Protein AF-A0A841RAR0-F1 (afdb_monomer_lite)

Radius of gyration: 19.15 Å; chains: 1; bounding box: 49×30×56 Å

Secondary structure (DSSP, 8-state):
-----HHHHHHHHHHHHHHHHHHHHHHHHHHHH--SS-HHHHHHHHHHHHHHHHHHHHHTTS-HHHHHHHHHHHHHHHHHHHHHHH-PPPPHHHHHHHHHHHHHHHHHHHHHHHHHHHHHHHT--

Structure (mmCIF, N/CA/C/O backbone):
data_AF-A0A841RAR0-F1
#
_entry.id   AF-A0A841RAR0-F1
#
loop_
_atom_site.group_PDB
_atom_site.id
_atom_site.type_symbol
_atom_site.label_atom_id
_atom_site.label_alt_id
_atom_site.label_comp_id
_atom_site.label_asym_id
_atom_site.label_entity_id
_atom_site.label_seq_id
_atom_site.pdbx_PDB_ins_code
_atom_site.Cartn_x
_atom_site.Cartn_y
_atom_site.Cartn_z
_atom_site.occupancy
_atom_site.B_iso_or_equiv
_atom_site.auth_seq_id
_atom_site.auth_comp_id
_atom_site.auth_asym_id
_atom_site.auth_atom_id
_atom_site.pdbx_PDB_model_num
ATOM 1 N N . MET A 1 1 ? -33.061 10.421 -1.669 1.00 48.50 1 MET A N 1
ATOM 2 C CA . MET A 1 1 ? -33.332 9.063 -1.152 1.00 48.50 1 MET A CA 1
ATOM 3 C C . MET A 1 1 ? -33.092 8.132 -2.333 1.00 48.50 1 MET A C 1
ATOM 5 O O . MET A 1 1 ? -33.765 8.300 -3.327 1.00 48.50 1 MET A O 1
ATOM 9 N N . GLU A 1 2 ? -31.960 7.438 -2.455 1.00 42.69 2 GLU A N 1
ATOM 10 C CA . GLU A 1 2 ? -31.825 6.055 -1.988 1.00 42.69 2 GLU A CA 1
ATOM 11 C C . GLU A 1 2 ? -30.359 5.576 -2.125 1.00 42.69 2 GLU A C 1
ATOM 13 O O . GLU A 1 2 ? -29.627 5.967 -3.034 1.00 42.69 2 GLU A O 1
ATOM 18 N N . LYS A 1 3 ? -29.945 4.705 -1.197 1.00 43.62 3 LYS A N 1
ATOM 19 C CA . LYS A 1 3 ? -28.705 3.908 -1.185 1.00 43.62 3 LYS A CA 1
ATOM 20 C C . LYS A 1 3 ? -27.374 4.614 -0.899 1.00 43.62 3 LYS A C 1
ATOM 22 O O . LYS A 1 3 ? -26.367 4.390 -1.566 1.00 43.62 3 LYS A O 1
ATOM 27 N N . SER A 1 4 ? -27.272 5.279 0.254 1.00 51.97 4 SER A N 1
ATOM 28 C CA . SER A 1 4 ? -26.034 5.218 1.060 1.00 51.97 4 SER A CA 1
ATOM 29 C C . SER A 1 4 ? -25.836 3.842 1.707 1.00 51.97 4 SER A C 1
ATOM 31 O O . SER A 1 4 ? -25.617 3.734 2.908 1.00 51.97 4 SER A O 1
ATOM 33 N N . GLY A 1 5 ? -25.956 2.777 0.912 1.00 59.31 5 GLY A N 1
ATOM 34 C CA . GLY A 1 5 ? -25.763 1.413 1.383 1.00 59.31 5 GLY A CA 1
ATOM 35 C C . GLY A 1 5 ? -24.277 1.034 1.417 1.00 59.31 5 GLY A C 1
ATOM 36 O O . GLY A 1 5 ? -23.515 1.524 0.574 1.00 59.31 5 GLY A O 1
ATOM 37 N N . PRO A 1 6 ? -23.872 0.112 2.313 1.00 64.06 6 PRO A N 1
ATOM 38 C CA . PRO A 1 6 ? -22.514 -0.447 2.354 1.00 64.06 6 PRO A CA 1
ATOM 39 C C . PRO A 1 6 ? -22.063 -0.995 0.988 1.00 64.06 6 PRO A C 1
ATOM 41 O O . PRO A 1 6 ? -20.889 -0.896 0.639 1.00 64.06 6 PRO A O 1
ATOM 44 N N . ALA A 1 7 ? -23.010 -1.449 0.158 1.00 66.56 7 ALA A N 1
ATOM 45 C CA . ALA A 1 7 ? -22.782 -1.905 -1.212 1.00 66.56 7 ALA A CA 1
ATOM 46 C C . ALA A 1 7 ? -22.064 -0.877 -2.106 1.00 66.56 7 ALA A C 1
ATOM 48 O O . ALA A 1 7 ? -21.199 -1.251 -2.889 1.00 66.56 7 ALA A O 1
ATOM 49 N N . ARG A 1 8 ? -22.358 0.424 -1.980 1.00 67.88 8 ARG A N 1
ATOM 50 C CA . ARG A 1 8 ? -21.710 1.456 -2.810 1.00 67.88 8 ARG A CA 1
ATOM 51 C C . ARG A 1 8 ? -20.239 1.647 -2.447 1.00 67.88 8 ARG A C 1
ATOM 53 O O . ARG A 1 8 ? -19.421 1.879 -3.330 1.00 67.88 8 ARG A O 1
ATOM 60 N N . ASN A 1 9 ? -19.906 1.536 -1.164 1.00 70.81 9 ASN A N 1
ATOM 61 C CA . ASN A 1 9 ? -18.523 1.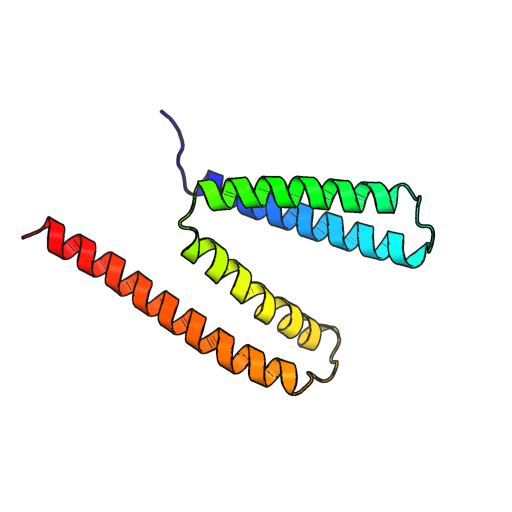634 -0.703 1.00 70.81 9 ASN A CA 1
ATOM 62 C C . ASN A 1 9 ? -17.734 0.394 -1.137 1.00 70.81 9 ASN A C 1
ATOM 64 O O . ASN A 1 9 ? -16.621 0.533 -1.631 1.00 70.81 9 ASN A O 1
ATOM 68 N N . ILE A 1 10 ? -18.346 -0.793 -1.050 1.00 76.31 10 ILE A N 1
ATOM 69 C CA . ILE A 1 10 ? -17.760 -2.041 -1.556 1.00 76.31 10 ILE A CA 1
ATOM 70 C C . ILE A 1 10 ? -17.478 -1.928 -3.059 1.00 76.31 10 ILE A C 1
ATOM 72 O O . ILE A 1 10 ? -16.367 -2.224 -3.475 1.00 76.31 10 ILE A O 1
ATOM 76 N N . ILE A 1 11 ? -18.416 -1.403 -3.858 1.00 82.00 11 ILE A N 1
ATOM 77 C CA . ILE A 1 11 ? -18.209 -1.184 -5.300 1.00 82.00 11 ILE A CA 1
ATOM 78 C C . ILE A 1 11 ? -17.029 -0.238 -5.565 1.00 82.00 11 ILE A C 1
ATOM 80 O O . ILE A 1 11 ? -16.210 -0.527 -6.432 1.00 82.00 11 ILE A O 1
ATOM 84 N N . LEU A 1 12 ? -16.901 0.866 -4.817 1.00 78.19 12 LEU A N 1
ATOM 85 C CA . LEU A 1 12 ? -15.774 1.798 -4.972 1.00 78.19 12 LEU A CA 1
ATOM 86 C C . LEU A 1 12 ? -14.429 1.138 -4.639 1.00 78.19 12 LEU A C 1
ATOM 88 O O . LEU A 1 12 ? -13.459 1.344 -5.367 1.00 78.19 12 LEU A O 1
ATOM 92 N N . PHE A 1 13 ? -14.373 0.314 -3.588 1.00 78.56 13 PHE A N 1
ATOM 93 C CA . PHE A 1 13 ? -13.173 -0.454 -3.249 1.00 78.56 13 PHE A CA 1
ATOM 94 C C . PHE A 1 13 ? -12.864 -1.535 -4.289 1.00 78.56 13 PHE A C 1
ATOM 96 O O . PHE A 1 13 ? -11.715 -1.649 -4.709 1.00 78.56 13 PHE A O 1
ATOM 103 N N . SER A 1 14 ? -13.863 -2.287 -4.756 1.00 81.06 14 SER A N 1
ATOM 104 C CA . SER A 1 14 ? -13.693 -3.277 -5.826 1.00 81.06 14 SER A CA 1
ATOM 105 C C . SER A 1 14 ? -13.182 -2.629 -7.109 1.00 81.06 14 SER A C 1
ATOM 107 O O . SER A 1 14 ? -12.251 -3.142 -7.722 1.00 81.06 14 SER A O 1
ATOM 109 N N . LEU A 1 15 ? -13.729 -1.470 -7.484 1.00 82.31 15 LEU A N 1
ATOM 110 C CA . LEU A 1 15 ? -13.287 -0.723 -8.656 1.00 82.31 15 LEU A CA 1
ATOM 111 C C . LEU A 1 15 ? -11.852 -0.204 -8.477 1.00 82.31 15 LEU A C 1
ATOM 113 O O . LEU A 1 15 ? -11.033 -0.344 -9.381 1.00 82.31 15 LEU A O 1
ATOM 117 N N . TYR A 1 16 ? -11.513 0.321 -7.295 1.00 82.75 16 TYR A N 1
ATOM 118 C CA . TYR A 1 16 ? -10.146 0.724 -6.952 1.00 82.75 16 TYR A CA 1
ATOM 119 C C . TYR A 1 16 ? -9.146 -0.438 -7.073 1.00 82.75 16 TYR A C 1
ATOM 121 O O . TYR A 1 16 ? -8.079 -0.265 -7.665 1.00 82.75 16 TYR A O 1
ATOM 129 N N . PHE A 1 17 ? -9.493 -1.624 -6.561 1.00 82.06 17 PHE A N 1
ATOM 130 C CA . PHE A 1 17 ? -8.665 -2.825 -6.695 1.00 82.06 17 PHE A CA 1
ATOM 131 C C . PHE A 1 17 ? -8.551 -3.284 -8.151 1.00 82.06 17 PHE A C 1
ATOM 133 O O . PHE A 1 17 ? -7.461 -3.650 -8.582 1.00 82.06 17 PHE A O 1
ATOM 140 N N . LEU A 1 18 ? -9.629 -3.208 -8.932 1.00 84.44 18 LEU A N 1
ATOM 141 C CA . LEU A 1 18 ? -9.611 -3.569 -10.349 1.00 84.44 18 LEU A CA 1
ATOM 142 C C . LEU A 1 18 ? -8.646 -2.671 -11.134 1.00 84.44 18 LEU A C 1
ATOM 144 O O . LEU A 1 18 ? -7.795 -3.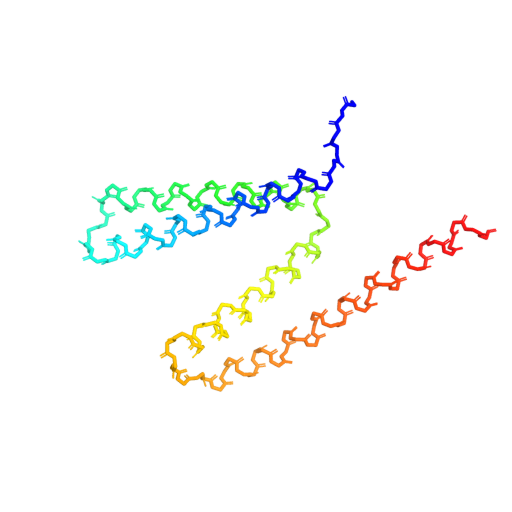178 -11.861 1.00 84.44 18 LEU A O 1
ATOM 148 N N . PHE A 1 19 ? -8.701 -1.352 -10.924 1.00 84.12 19 PHE A N 1
ATOM 149 C CA . PHE A 1 19 ? -7.757 -0.418 -11.548 1.00 84.12 19 PHE A CA 1
ATOM 150 C C . PHE A 1 19 ? -6.318 -0.604 -11.058 1.00 84.12 19 PHE A C 1
ATOM 152 O O . PHE A 1 19 ? -5.383 -0.427 -11.837 1.00 84.12 19 PHE A O 1
ATOM 159 N N . LEU A 1 20 ? -6.122 -0.982 -9.791 1.00 81.38 20 LEU A N 1
ATOM 160 C CA . LEU A 1 20 ? -4.802 -1.319 -9.262 1.00 81.38 20 LEU A CA 1
ATOM 161 C C . LEU A 1 20 ? -4.197 -2.521 -10.000 1.00 81.38 20 LEU A C 1
ATOM 163 O O . LEU A 1 20 ? -3.062 -2.439 -10.462 1.00 81.38 20 LEU A O 1
ATOM 167 N N . TRP A 1 21 ? -4.956 -3.606 -10.151 1.00 81.19 21 TRP A N 1
ATOM 168 C CA . TRP A 1 21 ? -4.504 -4.817 -10.840 1.00 81.19 21 TRP A CA 1
ATOM 169 C C . TRP A 1 21 ? -4.313 -4.602 -12.344 1.00 81.19 21 TRP A C 1
ATOM 171 O O . TRP A 1 21 ? -3.281 -4.994 -12.886 1.00 81.19 21 TRP A O 1
ATOM 181 N N . ALA A 1 22 ? -5.251 -3.922 -13.009 1.00 81.19 22 ALA A N 1
ATOM 182 C CA . ALA A 1 22 ? -5.130 -3.570 -14.425 1.00 81.19 22 ALA A CA 1
ATOM 183 C C . ALA A 1 22 ? -3.892 -2.696 -14.693 1.00 81.19 22 ALA A C 1
ATOM 185 O O . ALA A 1 22 ? -3.167 -2.919 -15.666 1.00 81.19 22 ALA A O 1
ATOM 186 N N . GLY A 1 23 ? -3.613 -1.750 -13.790 1.00 82.69 23 GLY A N 1
ATOM 187 C CA . GLY A 1 23 ? -2.401 -0.941 -13.815 1.00 82.69 23 GLY A CA 1
ATOM 188 C C . GLY A 1 23 ? -1.141 -1.796 -13.699 1.00 82.69 23 GLY A C 1
ATOM 189 O O . GLY A 1 23 ? -0.275 -1.689 -14.555 1.00 82.69 23 GLY A O 1
ATOM 190 N N . GLN A 1 24 ? -1.051 -2.687 -12.704 1.00 80.44 24 GLN A N 1
ATOM 191 C CA . GLN A 1 24 ? 0.121 -3.553 -12.490 1.00 80.44 24 GLN A CA 1
ATOM 192 C C . GLN A 1 24 ? 0.388 -4.517 -13.657 1.00 80.44 24 GLN A C 1
ATOM 194 O O . GLN A 1 24 ? 1.536 -4.673 -14.073 1.00 80.44 24 GLN A O 1
ATOM 199 N N . LEU A 1 25 ? -0.659 -5.115 -14.235 1.00 79.31 25 LEU A N 1
ATOM 200 C CA . LEU A 1 25 ? -0.535 -5.961 -15.429 1.00 79.31 25 LEU A CA 1
ATOM 201 C C . LEU A 1 25 ? -0.012 -5.165 -16.630 1.00 79.31 25 LEU A C 1
ATOM 203 O O . LEU A 1 25 ? 0.879 -5.628 -17.344 1.00 79.31 25 LEU A O 1
ATOM 207 N N . SER A 1 26 ? -0.521 -3.945 -16.817 1.00 76.12 26 SER A N 1
ATOM 208 C CA . SER A 1 26 ? -0.066 -3.052 -17.886 1.00 76.12 26 SER A CA 1
ATOM 209 C C . SER A 1 26 ? 1.377 -2.589 -17.664 1.00 76.12 26 SER A C 1
ATOM 211 O O . SER A 1 26 ? 2.155 -2.563 -18.614 1.00 76.12 26 SER A O 1
ATOM 213 N N . SER A 1 27 ? 1.769 -2.303 -16.416 1.00 72.81 27 SER A N 1
ATOM 214 C CA . SER A 1 27 ? 3.150 -1.976 -16.033 1.00 72.81 27 SER A CA 1
ATOM 215 C C . SER A 1 27 ? 4.118 -3.110 -16.350 1.00 72.81 27 SER A C 1
ATOM 217 O O . SER A 1 27 ? 5.186 -2.859 -16.903 1.00 72.81 27 SER A O 1
ATOM 219 N N . GLY A 1 28 ? 3.748 -4.355 -16.028 1.00 75.50 28 GLY A N 1
ATOM 220 C CA . GLY A 1 28 ? 4.576 -5.528 -16.307 1.00 75.50 28 GLY A CA 1
ATOM 221 C C . GLY A 1 28 ? 4.845 -5.699 -17.803 1.00 75.50 28 GLY A C 1
ATOM 222 O O . GLY A 1 28 ? 5.981 -5.937 -18.205 1.00 75.50 28 GLY A O 1
ATOM 223 N N . GLN A 1 29 ? 3.829 -5.491 -18.648 1.00 72.81 29 GLN A N 1
ATOM 224 C CA . GLN A 1 29 ? 4.000 -5.555 -20.104 1.00 72.81 29 GLN A CA 1
ATOM 225 C C . GLN A 1 29 ? 4.737 -4.344 -20.691 1.00 72.81 29 GLN A C 1
ATOM 227 O O . GLN A 1 29 ? 5.503 -4.500 -21.644 1.00 72.81 29 GLN A O 1
ATOM 232 N N . ALA A 1 30 ? 4.541 -3.147 -20.131 1.00 74.12 30 ALA A N 1
ATOM 233 C CA . ALA A 1 30 ? 5.266 -1.947 -20.540 1.00 74.12 30 ALA A CA 1
ATOM 234 C C . ALA A 1 30 ? 6.769 -2.056 -20.224 1.00 74.12 30 ALA A C 1
ATOM 236 O O . ALA A 1 30 ? 7.594 -1.734 -21.079 1.00 74.12 30 ALA A O 1
ATOM 237 N N . ALA A 1 31 ? 7.127 -2.583 -19.046 1.00 72.81 31 ALA A N 1
ATOM 238 C CA . ALA A 1 31 ? 8.514 -2.787 -18.627 1.00 72.81 31 ALA A CA 1
ATOM 239 C C . ALA A 1 31 ? 9.269 -3.760 -19.548 1.00 72.81 31 ALA A C 1
ATOM 241 O O . ALA A 1 31 ? 10.404 -3.486 -19.928 1.00 72.81 31 ALA A O 1
ATOM 242 N N . LEU A 1 32 ? 8.619 -4.848 -19.978 1.00 72.56 32 LEU A N 1
ATOM 243 C CA . LEU A 1 32 ? 9.210 -5.818 -20.910 1.00 72.56 32 LEU A CA 1
ATOM 244 C C . LEU A 1 32 ? 9.488 -5.234 -22.301 1.00 72.56 32 LEU A C 1
ATOM 246 O O . LEU A 1 32 ? 10.357 -5.732 -23.011 1.00 72.56 32 LEU A O 1
ATOM 250 N N . ARG A 1 33 ? 8.746 -4.199 -22.713 1.00 68.69 33 ARG A N 1
ATOM 251 C CA . ARG A 1 33 ? 8.880 -3.600 -24.047 1.00 68.69 33 ARG A CA 1
ATOM 252 C C . ARG A 1 33 ? 9.848 -2.421 -24.099 1.00 68.69 33 ARG A C 1
ATOM 254 O O . ARG A 1 33 ? 10.181 -2.013 -25.201 1.00 68.69 33 ARG A O 1
ATOM 261 N N . GLY A 1 34 ? 10.301 -1.878 -22.965 1.00 66.62 34 GLY A N 1
ATOM 262 C CA . GLY A 1 34 ? 11.395 -0.892 -22.889 1.00 66.62 34 GLY A CA 1
ATOM 263 C C . GLY A 1 34 ? 11.186 0.443 -23.627 1.00 66.62 34 GLY A C 1
ATOM 264 O O . GLY A 1 34 ? 12.094 1.269 -23.653 1.00 66.62 34 GLY A O 1
ATOM 265 N N . VAL A 1 35 ? 10.014 0.684 -24.224 1.00 71.06 35 VAL A N 1
ATOM 266 C CA . VAL A 1 35 ? 9.713 1.897 -24.998 1.00 71.06 35 VAL A CA 1
A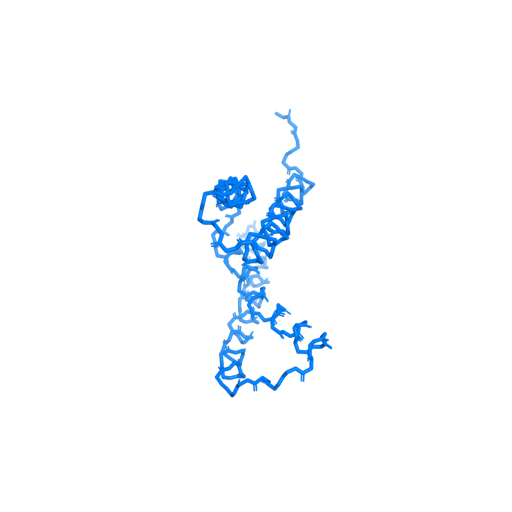TOM 267 C C . VAL A 1 35 ? 8.841 2.840 -24.171 1.00 71.06 35 VAL A C 1
ATOM 269 O O . VAL A 1 35 ? 7.724 2.493 -23.787 1.00 71.06 35 VAL A O 1
ATOM 272 N N . PHE A 1 36 ? 9.337 4.058 -23.937 1.00 61.88 36 PHE A N 1
ATOM 273 C CA . PHE A 1 36 ? 8.656 5.094 -23.149 1.00 61.88 36 PHE A CA 1
ATOM 274 C C . PHE A 1 36 ? 7.291 5.514 -23.730 1.00 61.88 36 PHE A C 1
ATOM 276 O O . PHE A 1 36 ? 6.368 5.807 -22.975 1.00 61.88 36 PHE A O 1
ATOM 283 N N . LEU A 1 37 ? 7.131 5.486 -25.058 1.00 65.25 37 LEU A N 1
ATOM 284 C CA . LEU A 1 37 ? 5.898 5.836 -25.778 1.00 65.25 37 LEU A CA 1
ATOM 285 C C . LEU A 1 37 ? 5.257 4.591 -26.405 1.00 65.25 37 LEU A C 1
ATOM 287 O O . LEU A 1 37 ? 5.286 4.393 -27.616 1.00 65.25 37 LEU A O 1
ATOM 291 N N . ASN A 1 38 ? 4.689 3.728 -25.566 1.00 73.56 38 ASN A N 1
ATOM 292 C CA . ASN A 1 38 ? 3.895 2.581 -26.002 1.00 73.56 38 ASN A CA 1
ATOM 293 C C . ASN A 1 38 ? 2.442 2.738 -25.530 1.00 73.56 38 ASN A C 1
ATOM 295 O O . ASN A 1 38 ? 2.182 3.324 -24.478 1.00 73.56 38 ASN A O 1
ATOM 299 N N . TYR A 1 39 ? 1.496 2.165 -26.276 1.00 79.19 39 TYR A N 1
ATOM 300 C CA . TYR A 1 39 ? 0.076 2.122 -25.916 1.00 79.19 39 TYR A CA 1
ATOM 301 C C . TYR A 1 39 ? -0.144 1.575 -24.493 1.00 79.19 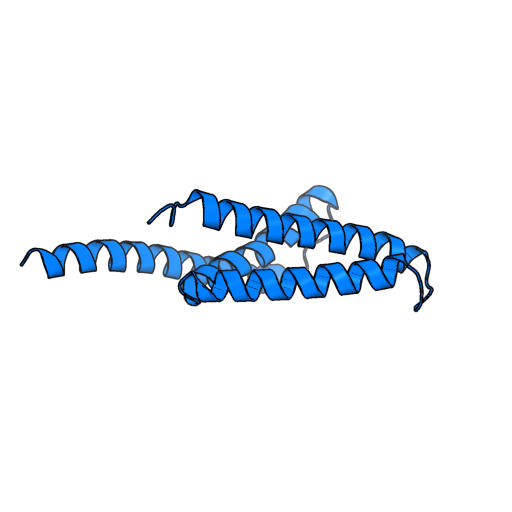39 TYR A C 1
ATOM 303 O O . TYR A 1 39 ? -0.956 2.096 -23.731 1.00 79.19 39 TYR A O 1
ATOM 311 N N . TRP A 1 40 ? 0.657 0.583 -24.094 1.00 73.69 40 TRP A N 1
ATOM 312 C CA . TRP A 1 40 ? 0.636 -0.004 -22.750 1.00 73.69 40 TRP A CA 1
ATOM 313 C C . TRP A 1 40 ? 1.082 0.964 -21.648 1.00 73.69 40 TRP A C 1
ATOM 315 O O . TRP A 1 40 ? 0.511 0.960 -20.558 1.00 73.69 40 TRP A O 1
ATOM 325 N N . THR A 1 41 ? 2.055 1.830 -21.934 1.00 77.94 41 THR A N 1
ATOM 326 C CA . THR A 1 41 ? 2.523 2.860 -20.998 1.00 77.94 41 THR A CA 1
ATOM 327 C C . THR A 1 41 ? 1.449 3.930 -20.801 1.00 77.94 41 THR A C 1
ATOM 329 O O . THR A 1 41 ? 1.159 4.319 -19.671 1.00 77.94 41 THR A O 1
ATOM 332 N N . ALA A 1 42 ? 0.782 4.346 -21.883 1.00 83.62 42 ALA A N 1
ATOM 333 C CA . ALA A 1 42 ? -0.350 5.269 -21.810 1.00 83.62 42 ALA A CA 1
ATOM 334 C C . ALA A 1 42 ? -1.516 4.684 -20.994 1.00 83.62 42 ALA A C 1
ATOM 336 O O . ALA A 1 42 ? -2.086 5.378 -20.151 1.00 83.62 42 ALA A O 1
ATOM 337 N N . LEU A 1 43 ? -1.830 3.397 -21.182 1.00 84.00 43 LEU A N 1
ATOM 338 C CA . LEU A 1 43 ? -2.869 2.705 -20.415 1.00 84.00 43 LEU A CA 1
ATOM 339 C C . LEU A 1 43 ? -2.536 2.646 -18.916 1.00 84.00 43 LEU A C 1
ATOM 341 O O . LEU A 1 43 ? -3.415 2.865 -18.085 1.00 84.00 43 LEU A O 1
ATOM 345 N N . MET A 1 44 ? -1.267 2.420 -18.563 1.00 83.56 44 MET A N 1
ATOM 346 C CA . MET A 1 44 ? -0.803 2.422 -17.173 1.00 83.56 44 MET A CA 1
ATOM 347 C C . MET A 1 44 ? -1.031 3.788 -16.508 1.00 83.56 44 MET A C 1
ATOM 349 O O . MET A 1 44 ? -1.647 3.853 -15.440 1.00 83.56 44 MET A O 1
ATOM 353 N N . TYR A 1 45 ? -0.637 4.883 -17.172 1.00 85.06 45 TYR A N 1
ATOM 354 C CA . TYR A 1 45 ? -0.897 6.242 -16.685 1.00 85.06 45 TYR A CA 1
ATOM 355 C C . TYR A 1 45 ? -2.394 6.551 -16.574 1.00 85.06 45 TYR A C 1
ATOM 357 O O . TYR A 1 45 ? -2.822 7.144 -15.583 1.00 85.06 45 TYR A O 1
ATOM 365 N N . LEU A 1 46 ? -3.201 6.107 -17.540 1.00 88.19 46 LEU A N 1
ATOM 366 C CA . LEU A 1 46 ? -4.652 6.283 -17.518 1.00 88.19 46 LEU A CA 1
ATOM 367 C C . LEU A 1 46 ? -5.282 5.559 -16.316 1.00 88.19 46 LEU A C 1
ATOM 369 O O . LEU A 1 46 ? -6.030 6.163 -15.544 1.00 88.19 46 LEU A O 1
ATOM 373 N N . CYS A 1 47 ? -4.945 4.283 -16.106 1.00 86.62 47 CYS A N 1
ATOM 374 C CA . CYS A 1 47 ? -5.400 3.514 -14.948 1.00 86.62 47 CYS A CA 1
ATOM 375 C C . CYS A 1 47 ? -4.954 4.160 -13.632 1.00 86.62 47 CYS A C 1
ATOM 377 O O . CYS A 1 47 ? -5.734 4.204 -12.682 1.00 86.62 47 CYS A O 1
ATOM 379 N N . LEU A 1 48 ? -3.730 4.692 -13.571 1.00 87.62 48 LEU A N 1
ATOM 380 C CA . LEU A 1 48 ? -3.205 5.369 -12.388 1.00 87.62 48 LEU A CA 1
ATOM 381 C C . LEU A 1 48 ? -3.974 6.661 -12.086 1.00 87.62 48 LEU A C 1
ATOM 383 O O . LEU A 1 48 ? -4.333 6.899 -10.930 1.00 87.62 48 LEU A O 1
ATOM 387 N N . PHE A 1 49 ? -4.296 7.442 -13.117 1.00 90.31 49 PHE A N 1
ATOM 388 C CA . PHE A 1 49 ? -5.112 8.646 -12.997 1.00 90.31 49 PHE A CA 1
ATOM 389 C C . PHE A 1 49 ? -6.517 8.329 -12.463 1.00 90.31 49 PHE A C 1
ATOM 391 O O . PHE A 1 49 ? -6.936 8.888 -11.446 1.00 90.31 49 PHE A O 1
ATOM 398 N N . PHE A 1 50 ? -7.220 7.366 -13.071 1.00 87.94 50 PHE A N 1
ATOM 399 C CA . PHE A 1 50 ? -8.551 6.952 -12.609 1.00 87.94 50 PHE A CA 1
ATOM 400 C C . PHE A 1 50 ? -8.525 6.358 -11.200 1.00 87.94 50 PHE A C 1
ATOM 402 O O . PHE A 1 50 ? -9.389 6.676 -10.381 1.00 87.94 50 PHE A O 1
ATOM 409 N N . ARG A 1 51 ? -7.510 5.550 -10.876 1.00 87.12 51 ARG A N 1
ATOM 410 C CA . ARG A 1 51 ? -7.314 5.005 -9.527 1.00 87.12 51 ARG A CA 1
ATOM 411 C C . ARG A 1 51 ? -7.159 6.114 -8.491 1.00 87.12 51 ARG A C 1
ATOM 413 O O . ARG A 1 51 ? -7.773 6.032 -7.428 1.00 87.12 51 ARG A O 1
ATOM 420 N N . GLY A 1 52 ? -6.373 7.146 -8.799 1.00 85.50 52 GLY A N 1
ATOM 421 C CA . GLY A 1 52 ? -6.208 8.320 -7.943 1.00 85.50 52 GLY A CA 1
ATOM 422 C C . GLY A 1 52 ? -7.525 9.069 -7.732 1.00 85.50 52 GLY A C 1
ATOM 423 O O . GLY A 1 52 ? -7.877 9.403 -6.602 1.00 85.50 52 GLY A O 1
ATOM 424 N N . PHE A 1 53 ? -8.306 9.248 -8.797 1.00 88.06 53 PHE A N 1
ATOM 425 C CA . PHE A 1 53 ? -9.612 9.901 -8.715 1.00 88.06 53 PHE A CA 1
ATOM 426 C C . PHE A 1 53 ? -10.601 9.116 -7.837 1.00 88.06 53 PHE A C 1
ATOM 428 O O . PHE A 1 53 ? -11.257 9.684 -6.963 1.00 88.06 53 PHE A O 1
ATOM 435 N N . ILE A 1 54 ? -10.658 7.790 -8.005 1.00 85.06 54 ILE A N 1
ATOM 436 C CA . ILE A 1 54 ? -11.472 6.897 -7.165 1.00 85.06 54 ILE A CA 1
ATOM 437 C C . ILE A 1 54 ? -11.009 6.956 -5.706 1.00 85.06 54 ILE A C 1
ATOM 43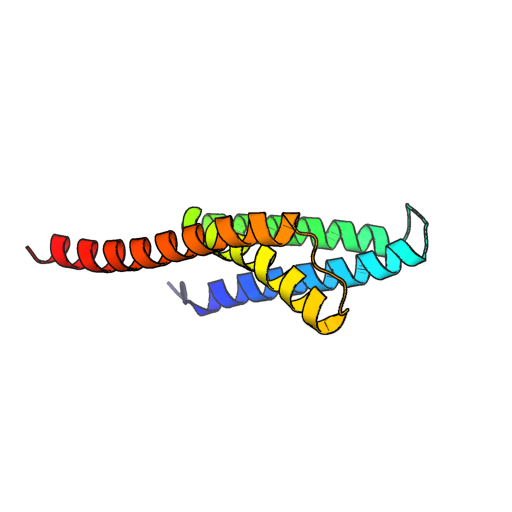9 O O . ILE A 1 54 ? -11.845 7.002 -4.805 1.00 85.06 54 ILE A O 1
ATOM 443 N N . TRP A 1 55 ? -9.698 7.008 -5.456 1.00 82.88 55 TRP A N 1
ATOM 444 C CA . TRP A 1 55 ? -9.154 7.139 -4.105 1.00 82.88 55 TRP A CA 1
ATOM 445 C C . TRP A 1 55 ? -9.620 8.428 -3.420 1.00 82.88 55 TRP A C 1
ATOM 447 O O . TRP A 1 55 ? -10.093 8.386 -2.287 1.00 82.88 55 TRP A O 1
ATOM 457 N N . ILE A 1 56 ? -9.598 9.560 -4.125 1.00 84.88 56 ILE A N 1
ATOM 458 C CA . ILE A 1 56 ? -10.116 10.837 -3.609 1.00 84.88 56 ILE A CA 1
ATOM 459 C C . ILE A 1 56 ? -11.616 10.731 -3.284 1.00 84.88 56 ILE A C 1
ATOM 461 O O . ILE A 1 56 ? -12.067 11.229 -2.252 1.00 84.88 56 ILE A O 1
ATOM 465 N N . LEU A 1 57 ? -12.403 10.039 -4.116 1.00 83.19 57 LEU A N 1
ATOM 466 C CA . LEU A 1 57 ? -13.825 9.793 -3.845 1.00 83.19 57 LEU A CA 1
ATOM 467 C C . LEU A 1 57 ? -14.056 8.906 -2.611 1.00 83.19 57 LEU A C 1
ATOM 469 O O . LEU A 1 57 ? -15.038 9.119 -1.896 1.00 83.19 57 LEU A O 1
ATOM 473 N N . ILE A 1 58 ? -13.170 7.938 -2.352 1.00 81.19 58 ILE A N 1
ATOM 474 C CA . ILE A 1 58 ? -13.183 7.111 -1.136 1.00 81.19 58 ILE A CA 1
ATOM 475 C C . ILE A 1 58 ? -12.879 7.983 0.089 1.00 81.19 58 ILE A C 1
ATOM 477 O O . ILE A 1 58 ? -13.652 7.966 1.048 1.00 81.19 58 ILE A O 1
ATOM 481 N N . LEU A 1 59 ? -11.824 8.805 0.028 1.00 81.12 59 LEU A N 1
ATOM 482 C CA . LEU A 1 59 ? -11.440 9.727 1.107 1.00 81.12 59 LEU A CA 1
ATOM 483 C C . LEU A 1 59 ? -12.528 10.762 1.421 1.00 81.12 59 LEU A C 1
ATOM 485 O O . LEU A 1 59 ? -12.681 11.174 2.562 1.00 81.12 59 LEU A O 1
ATOM 489 N N . LYS A 1 60 ? -13.326 11.161 0.426 1.00 79.81 60 LYS A N 1
ATOM 490 C CA . LYS A 1 60 ? -14.445 12.093 0.619 1.00 79.81 60 LYS A CA 1
ATOM 491 C C . LYS A 1 60 ? -15.661 11.449 1.307 1.00 79.81 60 LYS A C 1
ATOM 493 O O . LYS A 1 60 ? -16.565 12.163 1.735 1.00 79.81 60 LYS A O 1
ATOM 498 N N . LYS A 1 61 ? -15.737 10.113 1.370 1.00 72.88 61 LYS A N 1
ATOM 499 C CA . LYS A 1 61 ? -16.889 9.362 1.912 1.00 72.88 61 LYS A CA 1
ATOM 500 C C . LYS A 1 61 ? -16.605 8.637 3.227 1.00 72.88 61 LYS A C 1
ATOM 502 O O . LYS A 1 61 ? -17.553 8.359 3.955 1.00 72.88 61 LYS A O 1
ATOM 507 N N . MET A 1 62 ? -15.353 8.289 3.505 1.00 71.75 62 MET A N 1
ATOM 508 C CA . MET A 1 62 ? -14.930 7.656 4.755 1.00 71.75 62 MET A CA 1
ATOM 509 C C . MET A 1 62 ? -14.066 8.606 5.572 1.00 71.75 62 MET A C 1
ATOM 511 O O . MET A 1 62 ? -13.389 9.463 5.016 1.00 71.75 62 MET A O 1
ATOM 515 N N . ASP A 1 63 ? -14.066 8.410 6.890 1.00 73.25 63 ASP A N 1
ATOM 516 C CA . ASP A 1 63 ? -13.127 9.085 7.778 1.00 73.25 63 ASP A CA 1
ATOM 517 C C . ASP A 1 63 ? -11.697 8.806 7.300 1.00 73.25 63 ASP A C 1
ATOM 519 O O . ASP A 1 63 ? -11.315 7.645 7.086 1.00 73.25 63 ASP A O 1
ATOM 523 N N . LEU A 1 64 ? -10.940 9.881 7.085 1.00 74.19 64 LEU A N 1
ATOM 524 C CA . LEU A 1 64 ? -9.614 9.861 6.482 1.00 74.19 64 LEU A CA 1
ATOM 525 C C . LEU A 1 64 ? -8.725 8.829 7.191 1.00 74.19 64 LEU A C 1
ATOM 527 O O . LEU A 1 64 ? -8.032 8.038 6.552 1.00 74.19 64 LEU A O 1
ATOM 531 N N . ILE A 1 65 ? -8.844 8.764 8.519 1.00 73.00 65 ILE A N 1
ATOM 532 C CA . ILE A 1 65 ? -8.052 7.888 9.380 1.00 73.00 65 ILE A CA 1
ATOM 533 C C . ILE A 1 65 ? -8.329 6.402 9.083 1.00 73.00 65 ILE A C 1
ATOM 535 O O . ILE A 1 65 ? -7.390 5.615 8.965 1.00 73.00 65 ILE A O 1
ATOM 539 N N . LYS A 1 66 ? -9.595 6.009 8.870 1.00 73.88 66 LYS A N 1
ATOM 540 C CA . LYS A 1 66 ? -9.962 4.614 8.548 1.00 73.88 66 LYS A CA 1
ATOM 541 C C . LYS A 1 66 ? -9.435 4.182 7.185 1.00 73.88 66 LYS A C 1
ATOM 543 O O . LYS A 1 66 ? -8.945 3.064 7.034 1.00 73.88 66 LYS A O 1
ATOM 548 N N . ALA A 1 67 ? -9.532 5.063 6.190 1.00 77.75 67 ALA A N 1
ATOM 549 C CA . ALA A 1 67 ? -9.038 4.779 4.846 1.00 77.75 67 ALA A CA 1
ATOM 550 C C . ALA A 1 67 ? -7.510 4.600 4.835 1.00 77.75 67 ALA A C 1
ATOM 552 O O . ALA A 1 67 ? -7.001 3.667 4.208 1.00 77.75 67 ALA A O 1
ATOM 553 N N . TYR A 1 68 ? -6.781 5.440 5.577 1.00 76.62 68 TYR A N 1
ATOM 554 C CA . TYR A 1 68 ? -5.333 5.301 5.732 1.00 76.62 68 TYR A CA 1
ATOM 555 C C . TYR A 1 68 ? -4.942 4.021 6.475 1.00 76.62 68 TYR A C 1
ATOM 557 O O . TYR A 1 68 ? -4.031 3.331 6.021 1.00 76.62 68 TYR A O 1
ATOM 565 N N . ALA A 1 69 ? -5.653 3.648 7.546 1.00 79.12 69 ALA A N 1
ATOM 566 C CA . ALA A 1 69 ? -5.398 2.398 8.264 1.00 79.12 69 ALA A CA 1
ATOM 567 C C . ALA A 1 69 ? -5.524 1.169 7.346 1.00 79.12 69 ALA A C 1
ATOM 569 O O . ALA A 1 69 ? -4.660 0.292 7.361 1.00 79.12 69 ALA A O 1
ATOM 570 N N . LEU A 1 70 ? -6.548 1.133 6.487 1.00 77.94 70 LEU A N 1
ATOM 571 C CA . LEU A 1 70 ? -6.728 0.057 5.510 1.00 77.94 70 LEU A CA 1
ATOM 572 C C . LEU A 1 70 ? -5.606 0.033 4.455 1.00 77.94 70 LEU A C 1
ATOM 574 O O . LEU A 1 70 ? -5.130 -1.039 4.085 1.00 77.94 70 LEU A O 1
ATOM 578 N N . SER A 1 71 ? -5.143 1.200 3.996 1.00 79.44 71 SER A N 1
ATOM 579 C CA . SER A 1 71 ? -3.989 1.284 3.089 1.00 79.44 71 SER A CA 1
ATOM 580 C C . SER A 1 71 ? -2.695 0.789 3.741 1.00 79.44 71 SER A C 1
ATOM 582 O O . SER A 1 71 ? -1.920 0.105 3.074 1.00 79.44 71 SER A O 1
ATOM 584 N N . SER A 1 72 ? -2.487 1.048 5.036 1.00 78.94 72 SER A N 1
ATOM 585 C CA . SER A 1 72 ? -1.329 0.546 5.791 1.00 78.94 72 SER A CA 1
ATOM 586 C C . SER A 1 72 ? -1.251 -0.984 5.817 1.00 78.94 72 SER A C 1
ATOM 588 O O . SER A 1 72 ? -0.165 -1.549 5.709 1.00 78.94 72 SER A O 1
ATOM 590 N N . VAL A 1 73 ? -2.399 -1.669 5.883 1.00 78.50 73 VAL A N 1
ATOM 591 C CA . VAL A 1 73 ? -2.476 -3.141 5.860 1.00 78.50 73 VAL A CA 1
ATOM 592 C C . VAL A 1 73 ? -1.915 -3.720 4.554 1.00 78.50 73 VAL A C 1
ATOM 594 O O . VAL A 1 73 ? -1.246 -4.753 4.580 1.00 78.50 73 VAL A O 1
ATOM 597 N N . ASN A 1 74 ? -2.119 -3.053 3.411 1.00 81.69 74 ASN A N 1
ATOM 598 C CA . ASN A 1 74 ? -1.593 -3.530 2.126 1.00 81.69 74 ASN A CA 1
ATOM 599 C C . ASN A 1 74 ? -0.061 -3.604 2.113 1.00 81.69 74 ASN A C 1
ATOM 601 O O . ASN A 1 74 ? 0.490 -4.525 1.514 1.00 81.69 74 ASN A O 1
ATOM 605 N N . PHE A 1 75 ? 0.626 -2.689 2.804 1.00 78.00 75 PHE A N 1
ATOM 606 C CA . PHE A 1 75 ? 2.088 -2.722 2.915 1.00 78.00 75 PHE A CA 1
ATOM 607 C C . PHE A 1 75 ? 2.608 -3.921 3.714 1.00 78.00 75 PHE A C 1
ATOM 609 O O . PHE A 1 75 ? 3.781 -4.248 3.581 1.00 78.00 75 PHE A O 1
ATOM 616 N N . LEU A 1 76 ? 1.763 -4.594 4.502 1.00 81.12 76 LEU A N 1
ATOM 617 C CA . LEU A 1 76 ? 2.092 -5.893 5.092 1.00 81.12 76 LEU A CA 1
ATOM 618 C C . LEU A 1 76 ? 1.666 -7.056 4.201 1.00 81.12 76 LEU A C 1
ATOM 620 O O . LEU A 1 76 ? 2.443 -7.979 3.981 1.00 81.12 76 LEU A O 1
ATOM 624 N N . ILE A 1 77 ? 0.428 -7.028 3.699 1.00 81.06 77 ILE A N 1
ATOM 625 C CA . ILE A 1 77 ? -0.141 -8.145 2.935 1.00 81.06 77 ILE A CA 1
ATOM 626 C C . ILE A 1 77 ? 0.673 -8.402 1.666 1.00 81.06 77 ILE A C 1
ATOM 628 O O . ILE A 1 77 ? 1.035 -9.544 1.407 1.00 81.06 77 ILE A O 1
ATOM 632 N N . VAL A 1 78 ? 0.985 -7.365 0.885 1.00 81.88 78 VAL A N 1
ATOM 633 C CA . VAL A 1 78 ? 1.666 -7.513 -0.412 1.00 81.88 78 VAL A CA 1
ATOM 634 C C . VAL A 1 78 ? 3.030 -8.208 -0.272 1.00 81.88 78 VAL A C 1
ATOM 636 O O . VAL A 1 78 ? 3.219 -9.248 -0.902 1.00 81.88 78 VAL A O 1
ATOM 639 N N . PRO A 1 79 ? 3.971 -7.725 0.559 1.00 79.12 79 PRO A N 1
ATOM 640 C CA . PRO A 1 79 ? 5.249 -8.408 0.763 1.00 79.12 79 PRO A CA 1
ATOM 641 C C . PRO A 1 79 ? 5.122 -9.759 1.479 1.00 79.12 79 PRO A C 1
ATOM 643 O O . PRO A 1 79 ? 5.902 -10.662 1.182 1.00 79.12 79 PRO A O 1
ATOM 646 N N . LEU A 1 80 ? 4.134 -9.957 2.361 1.00 80.25 80 LEU A N 1
ATOM 647 C CA . LEU A 1 80 ? 3.876 -11.272 2.961 1.00 80.25 80 LEU A CA 1
ATOM 648 C C . LEU A 1 80 ? 3.446 -12.302 1.900 1.00 80.25 80 LEU A C 1
ATOM 650 O O . LEU A 1 80 ? 3.978 -13.413 1.866 1.00 80.25 80 LEU A O 1
ATOM 654 N N . LEU A 1 81 ? 2.540 -11.920 0.995 1.00 79.50 81 LEU A N 1
ATOM 655 C CA . LEU A 1 81 ? 2.150 -12.734 -0.160 1.00 79.50 81 LEU A CA 1
ATOM 656 C C . LEU A 1 81 ? 3.325 -12.931 -1.120 1.00 79.50 81 LEU A C 1
ATOM 658 O O . LEU A 1 81 ? 3.513 -14.037 -1.618 1.00 79.50 81 LEU A O 1
ATOM 662 N N . SER A 1 82 ? 4.143 -11.899 -1.339 1.00 79.75 82 SER A N 1
ATOM 663 C CA . SER A 1 82 ? 5.352 -11.991 -2.161 1.00 79.75 82 SER A CA 1
ATOM 664 C C . SER A 1 82 ? 6.345 -12.998 -1.584 1.00 79.75 82 SER A C 1
ATOM 666 O O . SER A 1 82 ? 6.860 -13.831 -2.319 1.00 79.75 82 SER A O 1
ATOM 668 N N . ARG A 1 83 ? 6.567 -13.017 -0.262 1.00 77.38 83 ARG A N 1
ATOM 669 C CA . ARG A 1 83 ? 7.386 -14.048 0.399 1.00 77.38 83 ARG A CA 1
ATOM 670 C C . ARG A 1 83 ? 6.796 -15.442 0.204 1.00 77.38 83 ARG A C 1
ATOM 672 O O . ARG A 1 83 ? 7.553 -16.384 -0.009 1.00 77.38 83 ARG A O 1
ATOM 679 N N . PHE A 1 84 ? 5.475 -15.584 0.286 1.00 78.38 84 PHE A N 1
ATOM 680 C CA . PHE A 1 84 ? 4.820 -16.880 0.113 1.00 78.38 84 PHE A CA 1
ATOM 681 C C . PHE A 1 84 ? 4.926 -17.399 -1.331 1.00 78.38 84 PHE A C 1
ATOM 683 O O . PHE A 1 84 ? 5.225 -18.574 -1.532 1.00 78.38 84 PHE A O 1
ATOM 690 N N . PHE A 1 85 ? 4.738 -16.526 -2.326 1.00 77.75 85 PHE A N 1
ATOM 691 C CA . PHE A 1 85 ? 4.776 -16.887 -3.747 1.00 77.75 85 PHE A CA 1
ATOM 692 C C . PHE A 1 85 ? 6.196 -16.975 -4.326 1.00 77.75 85 PHE A C 1
ATOM 694 O O . PHE A 1 85 ? 6.494 -17.929 -5.038 1.00 77.75 85 PHE A O 1
ATOM 701 N N . LEU A 1 86 ? 7.074 -16.007 -4.035 1.00 72.62 86 LEU A N 1
ATOM 702 C CA . LEU A 1 86 ? 8.423 -15.911 -4.616 1.00 72.62 86 LEU A CA 1
ATOM 703 C C . LEU A 1 86 ? 9.524 -16.518 -3.723 1.00 72.62 86 LEU A C 1
ATOM 705 O O . LEU A 1 86 ? 10.650 -16.678 -4.183 1.00 72.62 86 LEU A O 1
ATOM 709 N N . LYS A 1 87 ? 9.236 -16.879 -2.459 1.00 67.94 87 LYS A N 1
ATOM 710 C CA . LYS A 1 87 ? 10.197 -17.450 -1.481 1.00 67.94 87 LYS A CA 1
ATOM 711 C C . LYS A 1 87 ? 11.474 -16.618 -1.235 1.00 67.94 87 LYS A C 1
ATOM 713 O O . LYS A 1 87 ? 12.413 -17.112 -0.613 1.00 67.94 87 LYS A O 1
ATOM 718 N N . GLU A 1 88 ? 11.516 -15.347 -1.628 1.00 66.81 88 GLU A N 1
ATOM 719 C CA . GLU A 1 88 ? 12.687 -14.471 -1.447 1.00 66.81 88 GLU A CA 1
ATOM 720 C C . GLU A 1 88 ? 12.904 -14.054 0.009 1.00 66.81 88 GLU A C 1
ATOM 722 O O . GLU A 1 88 ? 11.934 -13.844 0.737 1.00 66.81 88 GLU A O 1
ATOM 727 N N . ASN A 1 89 ? 14.160 -13.976 0.471 1.00 66.06 89 ASN A N 1
ATOM 728 C CA . ASN A 1 89 ? 14.494 -13.609 1.855 1.00 66.06 89 ASN A CA 1
ATOM 729 C C . ASN A 1 89 ? 14.036 -12.184 2.175 1.00 66.06 89 ASN A C 1
ATOM 731 O O . ASN A 1 89 ? 14.483 -11.225 1.556 1.00 66.06 89 ASN A O 1
ATOM 735 N N . LEU A 1 90 ? 13.142 -12.062 3.160 1.00 65.56 90 LEU A N 1
ATOM 736 C CA . LEU A 1 90 ? 12.681 -10.771 3.657 1.00 65.56 90 LEU A CA 1
ATOM 737 C C . LEU A 1 90 ? 13.853 -10.056 4.331 1.00 65.56 90 LEU A C 1
ATOM 739 O O . LEU A 1 90 ? 14.425 -10.560 5.297 1.00 65.56 90 LEU A O 1
ATOM 743 N N . GLU A 1 91 ? 14.196 -8.878 3.820 1.00 75.25 91 GLU A N 1
ATOM 744 C CA . GLU A 1 91 ? 15.225 -8.030 4.411 1.00 75.25 91 GLU A CA 1
ATOM 745 C C . GLU A 1 91 ? 14.822 -7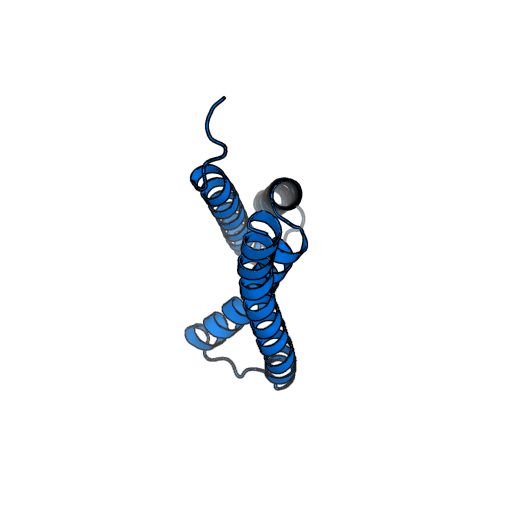.641 5.846 1.00 75.25 91 GLU A C 1
ATOM 747 O O . GLU A 1 91 ? 13.658 -7.334 6.117 1.00 75.25 91 GLU A O 1
ATOM 752 N N . LEU A 1 92 ? 15.778 -7.611 6.780 1.00 75.38 92 LEU A N 1
ATOM 753 C CA . LEU A 1 92 ? 15.539 -7.251 8.191 1.00 75.38 92 LEU A CA 1
ATOM 754 C C . LEU A 1 92 ? 14.820 -5.897 8.357 1.00 75.38 92 LEU A C 1
ATOM 756 O O . LEU A 1 92 ? 14.061 -5.705 9.307 1.00 75.38 92 LEU A O 1
ATOM 760 N N . LYS A 1 93 ? 14.997 -4.978 7.399 1.00 78.19 93 LYS A N 1
ATOM 761 C CA . LYS A 1 93 ? 14.292 -3.688 7.342 1.00 78.19 93 LYS A CA 1
ATOM 762 C C . LYS A 1 93 ? 12.772 -3.847 7.240 1.00 78.19 93 LYS A C 1
ATOM 764 O O . LYS A 1 93 ? 12.040 -3.088 7.871 1.00 78.19 93 LYS A O 1
ATOM 769 N N . TYR A 1 94 ? 12.293 -4.845 6.493 1.00 79.94 94 TYR A N 1
ATOM 770 C CA . TYR A 1 94 ? 10.865 -5.145 6.390 1.00 79.94 94 TYR A CA 1
ATOM 771 C C . TYR A 1 94 ? 10.307 -5.648 7.722 1.00 79.94 94 TYR A C 1
ATOM 773 O O . TYR A 1 94 ? 9.248 -5.198 8.144 1.00 79.94 94 TYR A O 1
ATOM 781 N N . LEU A 1 95 ? 11.035 -6.530 8.415 1.00 78.88 95 LEU A N 1
ATOM 782 C CA . LEU A 1 95 ? 10.621 -7.037 9.727 1.00 78.88 95 LEU A CA 1
ATOM 783 C C . LEU A 1 95 ? 10.521 -5.911 10.764 1.00 78.88 95 LEU A C 1
ATOM 785 O O . LEU A 1 95 ? 9.537 -5.853 11.500 1.00 78.88 95 LEU A O 1
ATOM 789 N N . LEU A 1 96 ? 11.481 -4.980 10.771 1.00 83.31 96 LEU A N 1
ATOM 790 C CA . LEU A 1 96 ? 11.431 -3.790 11.625 1.00 83.31 96 LEU A CA 1
ATOM 791 C C . LEU A 1 96 ? 10.209 -2.915 11.318 1.00 83.31 96 LEU A C 1
ATOM 793 O O . LEU A 1 96 ? 9.449 -2.591 12.231 1.00 83.31 96 LEU A O 1
ATOM 797 N N . GLY A 1 97 ? 9.976 -2.584 10.044 1.00 81.50 97 GLY A N 1
ATOM 798 C CA . GLY A 1 97 ? 8.820 -1.783 9.631 1.00 81.50 97 GLY A CA 1
ATOM 799 C C . GLY A 1 97 ? 7.481 -2.467 9.924 1.00 81.50 97 GLY A C 1
ATOM 800 O O . GLY A 1 97 ? 6.570 -1.846 10.469 1.00 81.50 97 GLY A O 1
ATOM 801 N N . ALA A 1 98 ? 7.371 -3.767 9.644 1.00 81.81 98 ALA A N 1
ATOM 802 C CA . ALA A 1 98 ? 6.188 -4.563 9.953 1.00 81.81 98 ALA A CA 1
ATOM 803 C C . ALA A 1 98 ? 5.914 -4.598 11.464 1.00 81.81 98 ALA A C 1
ATOM 805 O O . ALA A 1 98 ? 4.767 -4.417 11.875 1.00 81.81 98 ALA A O 1
ATOM 806 N N . SER A 1 99 ? 6.957 -4.743 12.292 1.00 83.50 99 SER A N 1
ATOM 807 C CA . SER A 1 99 ? 6.818 -4.711 13.753 1.00 83.50 99 SER A CA 1
ATOM 808 C C . SER A 1 99 ? 6.296 -3.372 14.279 1.00 83.50 99 SER A C 1
ATOM 810 O O . SER A 1 99 ? 5.684 -3.352 15.338 1.00 83.50 99 SER A O 1
ATOM 812 N N . LEU A 1 100 ? 6.491 -2.273 13.540 1.00 84.62 100 LEU A N 1
ATOM 813 C CA . LEU A 1 100 ? 6.006 -0.942 13.907 1.00 84.62 100 LEU A CA 1
ATOM 814 C C . LEU A 1 100 ? 4.572 -0.689 13.414 1.00 84.62 100 LEU A C 1
ATOM 816 O O . LEU A 1 100 ? 3.761 -0.084 14.115 1.00 84.62 100 LEU A O 1
ATOM 820 N N . ILE A 1 101 ? 4.230 -1.181 12.222 1.00 84.31 101 ILE A N 1
ATOM 821 C CA . ILE A 1 101 ? 2.906 -0.986 11.617 1.00 84.31 101 ILE A CA 1
ATOM 822 C C . ILE A 1 101 ? 1.835 -1.853 12.305 1.00 84.31 101 ILE A C 1
ATOM 824 O O . ILE A 1 101 ? 0.735 -1.362 12.561 1.00 84.31 101 ILE A O 1
ATOM 828 N N . ILE A 1 102 ? 2.139 -3.116 12.644 1.00 83.69 102 ILE A N 1
ATOM 829 C CA . ILE A 1 102 ? 1.198 -4.035 13.320 1.00 83.69 102 ILE A CA 1
ATOM 830 C C . ILE A 1 102 ? 0.612 -3.441 14.613 1.00 83.69 102 ILE A C 1
ATOM 832 O O . ILE A 1 102 ? -0.617 -3.383 14.719 1.00 83.69 102 ILE A O 1
ATOM 836 N N . PRO A 1 103 ? 1.415 -2.980 15.592 1.00 85.81 103 PRO A N 1
ATOM 837 C CA . PRO A 1 103 ? 0.882 -2.400 16.819 1.00 85.81 103 PRO A CA 1
ATOM 838 C C . PRO A 1 103 ? 0.111 -1.107 16.550 1.00 85.81 103 PRO A C 1
ATOM 840 O O . PRO A 1 103 ? -0.911 -0.883 17.194 1.00 85.81 103 PRO A O 1
ATOM 843 N N . GLY A 1 104 ? 0.521 -0.298 15.565 1.00 82.06 104 GLY A N 1
ATOM 844 C CA . GLY A 1 104 ? -0.235 0.885 15.146 1.00 82.06 104 GLY A CA 1
ATOM 845 C C . GLY A 1 104 ? -1.654 0.543 14.675 1.00 82.06 104 GLY A C 1
ATOM 846 O O . GLY A 1 104 ? -2.622 1.172 15.103 1.00 82.06 104 GLY A O 1
ATOM 847 N N . ILE A 1 105 ? -1.798 -0.505 13.859 1.00 81.50 105 ILE A N 1
ATOM 848 C CA . ILE A 1 105 ? -3.105 -0.996 13.396 1.00 81.50 105 ILE A CA 1
ATOM 849 C C . ILE A 1 105 ? -3.912 -1.594 14.558 1.00 81.50 105 ILE A C 1
ATOM 851 O O . ILE A 1 105 ? -5.112 -1.338 14.662 1.00 81.50 105 ILE A O 1
ATOM 855 N N . LEU A 1 106 ? -3.275 -2.358 15.453 1.00 81.44 106 LEU A N 1
ATOM 856 C CA . LEU A 1 106 ? -3.942 -2.947 16.619 1.00 81.44 106 LEU A CA 1
ATOM 857 C C . LEU A 1 106 ? -4.497 -1.870 17.560 1.00 81.44 106 LEU A C 1
ATOM 859 O O . LEU A 1 106 ? -5.651 -1.952 17.980 1.00 81.44 106 LEU A O 1
ATOM 863 N N . LEU A 1 107 ? -3.699 -0.843 17.861 1.00 83.56 107 LEU A N 1
ATOM 864 C CA . LEU A 1 107 ? -4.116 0.298 18.677 1.00 83.56 107 LEU A CA 1
ATOM 865 C C . LEU A 1 107 ? -5.269 1.058 18.024 1.00 83.56 107 LEU A C 1
ATOM 867 O O . LEU A 1 107 ? -6.235 1.401 18.706 1.00 83.56 107 LEU A O 1
ATOM 871 N N . PHE A 1 108 ? -5.209 1.265 16.707 1.00 80.81 108 PHE A N 1
ATOM 872 C CA . PHE A 1 108 ? -6.293 1.891 15.957 1.00 80.81 108 PHE A CA 1
ATOM 873 C C . PHE A 1 108 ? -7.595 1.079 16.044 1.00 80.81 108 PHE A C 1
ATOM 875 O O . PHE A 1 108 ? -8.644 1.621 16.392 1.00 80.81 108 PHE A O 1
ATOM 882 N N . ALA A 1 109 ? -7.524 -0.237 15.825 1.00 75.00 109 ALA A N 1
ATOM 883 C CA . ALA A 1 109 ? -8.679 -1.129 15.916 1.00 75.00 109 ALA A CA 1
ATOM 884 C C . ALA A 1 109 ? -9.291 -1.163 17.332 1.00 75.00 109 ALA A C 1
ATOM 886 O O . ALA A 1 109 ? -10.516 -1.174 17.491 1.00 75.00 109 ALA A O 1
ATOM 887 N N . LEU A 1 110 ? -8.451 -1.139 18.373 1.00 79.19 110 LEU A N 1
ATOM 888 C CA . LEU A 1 110 ? -8.891 -1.056 19.769 1.00 79.19 110 LEU A CA 1
ATOM 889 C C . LEU A 1 110 ? -9.525 0.307 20.097 1.00 79.19 110 LEU A C 1
ATOM 891 O O . LEU A 1 110 ? -10.522 0.364 20.823 1.00 79.19 110 LEU A O 1
ATOM 895 N N . GLY A 1 111 ? -8.981 1.394 19.545 1.00 73.94 111 GLY A N 1
ATOM 896 C CA . GLY A 1 111 ? -9.522 2.747 19.677 1.00 73.94 111 GLY A CA 1
ATOM 897 C C . GLY A 1 111 ? -10.894 2.905 19.017 1.00 73.94 111 GLY A C 1
ATOM 898 O O . GLY A 1 111 ? -11.803 3.481 19.619 1.00 73.94 111 GLY A O 1
ATOM 899 N N . GLU A 1 112 ? -11.089 2.319 17.833 1.00 72.56 112 GLU A N 1
ATOM 900 C CA . GLU A 1 112 ? -12.363 2.381 17.108 1.00 72.56 112 GLU A CA 1
ATOM 901 C C . GLU A 1 112 ? -13.501 1.685 17.881 1.00 72.56 112 GLU A C 1
ATOM 903 O O . GLU A 1 112 ? -14.596 2.242 18.016 1.00 72.56 112 GLU A O 1
ATOM 908 N N . LYS A 1 113 ? -13.239 0.517 18.497 1.00 61.66 113 LYS A N 1
ATOM 909 C CA . LYS A 1 113 ? -14.214 -0.150 19.388 1.00 61.66 113 LYS A CA 1
ATOM 910 C C . LYS A 1 113 ? -14.610 0.719 20.584 1.00 61.66 113 LYS A C 1
ATOM 912 O O . LYS A 1 113 ? -15.776 0.702 20.996 1.00 61.66 113 LYS A O 1
ATOM 917 N N . ARG A 1 114 ? -13.661 1.479 21.147 1.00 61.75 114 ARG A N 1
ATOM 918 C CA . ARG A 1 114 ? -13.925 2.388 22.273 1.00 61.75 114 ARG A CA 1
ATOM 919 C C . ARG A 1 114 ? -14.765 3.590 21.858 1.00 61.75 114 ARG A C 1
ATOM 921 O O . ARG A 1 114 ? -15.696 3.912 22.586 1.00 61.75 114 ARG A O 1
ATOM 928 N N . GLN A 1 115 ? -14.515 4.204 20.701 1.00 61.00 115 GLN A N 1
ATOM 929 C CA . GLN A 1 115 ? -15.346 5.313 20.207 1.00 61.00 115 GLN A CA 1
ATOM 930 C C . GLN A 1 115 ? -16.779 4.870 19.894 1.00 61.00 115 GLN A C 1
ATOM 932 O O . GLN A 1 115 ? -17.729 5.557 20.266 1.00 61.00 115 GLN A O 1
ATOM 937 N N . SER A 1 116 ? -16.948 3.686 19.297 1.00 57.72 116 SER A N 1
ATOM 938 C CA . SER A 1 116 ? -18.278 3.128 19.030 1.00 57.72 116 SER A CA 1
ATOM 939 C C . SER A 1 116 ? -19.060 2.835 20.320 1.00 57.72 116 SER A C 1
ATOM 941 O O . SER A 1 116 ? -20.266 3.058 20.362 1.00 57.72 116 SER A O 1
ATOM 943 N N . SER A 1 117 ? -18.386 2.418 21.400 1.00 54.28 117 SER A N 1
ATOM 944 C CA . SER A 1 117 ? -19.036 2.138 22.693 1.00 54.28 117 SER A CA 1
ATOM 945 C C . SER A 1 117 ? -19.226 3.380 23.577 1.00 54.28 117 SER A C 1
ATOM 947 O O . SER A 1 117 ? -20.188 3.451 24.340 1.00 54.28 117 SER A O 1
ATOM 949 N N . ALA A 1 118 ? -18.334 4.371 23.487 1.00 58.56 118 ALA A N 1
ATOM 950 C CA . ALA A 1 118 ? -18.430 5.622 24.239 1.00 58.56 118 ALA A CA 1
ATOM 951 C C . ALA A 1 118 ? -19.500 6.563 23.662 1.00 58.56 118 ALA A C 1
ATOM 953 O O . ALA A 1 118 ? -20.264 7.149 24.426 1.00 58.56 118 ALA A O 1
ATOM 954 N N . GLY A 1 119 ? -19.628 6.642 22.331 1.00 55.31 119 GLY A N 1
ATOM 955 C CA . GLY A 1 119 ? -20.676 7.434 21.677 1.00 55.31 119 GLY A CA 1
ATOM 956 C C . GLY A 1 119 ? -22.094 6.935 21.983 1.00 55.31 119 GLY A C 1
ATOM 957 O O . GLY A 1 119 ? -23.006 7.737 22.153 1.00 55.31 119 GLY A O 1
ATOM 958 N N . VAL A 1 120 ? -22.278 5.620 22.150 1.00 56.59 120 VAL A N 1
ATOM 959 C CA . VAL A 1 120 ? -23.574 5.025 22.533 1.00 56.59 120 VAL A CA 1
ATOM 960 C C . VAL A 1 120 ? -23.926 5.297 24.001 1.00 56.59 120 VAL A C 1
ATOM 962 O O . VAL A 1 120 ? -25.103 5.425 24.329 1.00 56.59 120 VAL A O 1
ATOM 965 N N . LYS A 1 121 ? -22.932 5.416 24.893 1.00 52.94 121 LYS A N 1
ATOM 966 C CA . LYS A 1 121 ? -23.172 5.757 26.305 1.00 52.94 121 LYS A CA 1
ATOM 967 C C . LYS A 1 121 ? -23.509 7.235 26.515 1.00 52.94 121 LYS A C 1
ATOM 969 O O . LYS A 1 121 ? -24.382 7.514 27.322 1.00 52.94 121 LYS A O 1
ATOM 974 N N . ALA A 1 122 ? -22.880 8.152 25.778 1.00 56.16 122 ALA A N 1
ATOM 975 C CA . ALA A 1 122 ? -23.120 9.595 25.913 1.00 56.16 122 ALA A CA 1
ATOM 976 C C . ALA A 1 122 ? -24.491 10.059 25.380 1.00 56.16 122 ALA A C 1
ATOM 978 O O . ALA A 1 122 ? -24.989 11.093 25.799 1.00 56.16 122 ALA A O 1
ATOM 979 N N . VAL A 1 123 ? -25.114 9.299 24.472 1.00 55.28 123 VAL A N 1
ATOM 980 C CA . VAL A 1 123 ? -26.471 9.578 23.955 1.00 55.28 123 VAL A CA 1
ATOM 981 C C . VAL A 1 123 ? -27.570 9.006 24.867 1.00 55.28 123 VAL A C 1
ATOM 983 O O . VAL A 1 123 ? -28.745 9.315 24.689 1.00 55.28 123 VAL A O 1
ATOM 986 N N . ARG A 1 124 ? -27.215 8.155 25.840 1.00 52.47 124 ARG A N 1
ATOM 987 C CA . ARG A 1 124 ? -28.174 7.420 26.684 1.00 52.47 124 ARG A CA 1
ATOM 988 C C . ARG A 1 124 ? -28.197 7.877 28.152 1.00 52.47 124 ARG A C 1
ATOM 990 O O . ARG A 1 124 ? -28.906 7.252 28.937 1.00 52.47 124 ARG A O 1
ATOM 997 N N . SER A 1 125 ? -27.433 8.911 28.515 1.00 46.50 125 SER A N 1
ATOM 998 C CA . SER A 1 125 ? -27.470 9.587 29.826 1.00 46.50 125 SER A CA 1
ATOM 999 C C . SER A 1 125 ? -28.110 10.957 29.697 1.00 46.50 125 SER A C 1
ATOM 1001 O O . SER A 1 125 ? -28.934 11.294 30.566 1.00 46.50 125 SER A O 1
#

Organism: NCBI:txid150

pLDDT: mean 74.9, std 10.34, range [42.69, 90.31]

Foldseek 3Di:
DDDPDPVVLVVLVVLLVVLVVLLVVLVVVVVVVPDCDDPSNVSNVVSVVVSVVSLVVNCVPDPVVVSVLVVLVCLVVVVVVVCVVVVDDDDVVSVVVCVVSVVVSVVVVVVVVVVVVVVVVVVVD

Sequence (125 aa):
MEKSGPARNIILFSLYFLFLWAGQLSSGQAALRGVFLNYWTALMYLCLFFRGFIWILILKKMDLIKAYALSSVNFLIVPLLSRFFLKENLELKYLLGASLIIPGILLFALGEKRQSSAGVKAVRS

InterPro domains:
  IPR000390 Small drug/metabolite transporter protein family [PTHR30561] (12-117)
  IPR037185 Multidrug transporter EmrE superfamily [SSF103481] (15-114)